Protein AF-A0A955PXL0-F1 (afdb_monomer_lite)

Foldseek 3Di:
DDPPPPDPPDPLVVVLVVLLCCLCPVVNQAEDPPPNVDLLLLDLVSCSVVSYHFQLSLLVVSCVVSVVVVFQWFWFQAVPHIWIWGPPDPFIWIFRSNHSRDIDGPVVSCCVQVVVVHHDDVNSGDGDDPVVSVVVSVD

Structure (mmCIF, N/CA/C/O backbone):
data_AF-A0A955PXL0-F1
#
_entry.id   AF-A0A955PXL0-F1
#
loop_
_atom_site.group_PDB
_atom_site.id
_atom_site.type_symbol
_atom_site.label_atom_id
_atom_site.label_alt_id
_atom_site.label_comp_id
_atom_site.label_asym_id
_atom_site.label_entity_id
_atom_site.label_seq_id
_atom_site.pdbx_PDB_ins_code
_atom_site.Cartn_x
_atom_site.Cartn_y
_atom_site.Cartn_z
_atom_site.occupancy
_atom_site.B_iso_or_equiv
_atom_site.auth_seq_id
_atom_site.auth_comp_id
_atom_site.auth_asym_id
_atom_site.auth_atom_id
_atom_site.pdbx_PDB_model_num
ATOM 1 N N . PHE A 1 1 ? -37.039 -7.383 -4.851 1.00 43.78 1 PHE A N 1
ATOM 2 C CA . PHE A 1 1 ? -35.879 -8.284 -4.663 1.00 43.78 1 PHE A CA 1
ATOM 3 C C . PHE A 1 1 ? -34.601 -7.520 -4.299 1.00 43.78 1 PHE A C 1
ATOM 5 O O . PHE A 1 1 ? -33.637 -7.523 -5.049 1.00 43.78 1 PHE A O 1
ATOM 12 N N . ARG A 1 2 ? -34.546 -6.871 -3.130 1.00 43.91 2 ARG A N 1
ATOM 13 C CA . ARG A 1 2 ? -33.290 -6.326 -2.591 1.00 43.91 2 ARG A CA 1
ATOM 14 C C . ARG A 1 2 ? -33.223 -6.753 -1.131 1.00 43.91 2 ARG A C 1
ATOM 16 O O . ARG A 1 2 ? -33.698 -6.047 -0.250 1.00 43.91 2 ARG A O 1
ATOM 23 N N . LYS A 1 3 ? -32.763 -7.988 -0.899 1.00 47.78 3 LYS A N 1
ATOM 24 C CA . LYS A 1 3 ? -32.501 -8.497 0.453 1.00 47.78 3 LYS A CA 1
ATOM 25 C C . LYS A 1 3 ? -31.448 -7.565 1.058 1.00 47.78 3 LYS A C 1
ATOM 27 O O . LYS A 1 3 ? -30.315 -7.541 0.583 1.00 47.78 3 LYS A O 1
ATOM 32 N N . LYS A 1 4 ? -31.844 -6.742 2.033 1.00 41.62 4 LYS A N 1
ATOM 33 C CA . LYS A 1 4 ? -30.904 -5.999 2.873 1.00 41.62 4 LYS A CA 1
ATOM 34 C C . LYS A 1 4 ? -30.086 -7.045 3.621 1.00 41.62 4 LYS A C 1
ATOM 36 O O . LYS A 1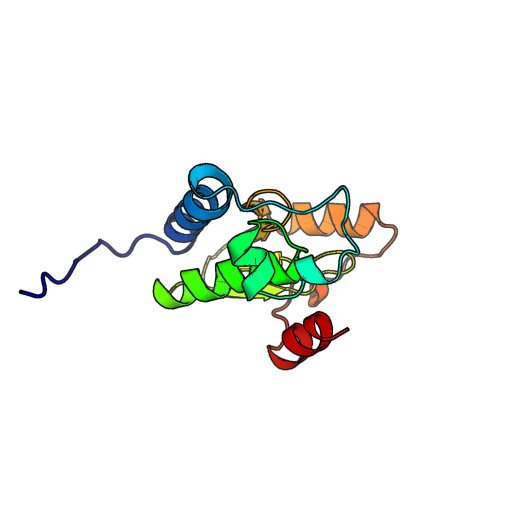 4 ? -30.621 -7.767 4.457 1.00 41.62 4 LYS A O 1
ATOM 41 N N . TRP A 1 5 ? -28.818 -7.169 3.254 1.00 46.47 5 TRP A N 1
ATOM 42 C CA . TRP A 1 5 ? -27.847 -7.909 4.041 1.00 46.47 5 TRP A CA 1
ATOM 43 C C . TRP A 1 5 ? -27.661 -7.140 5.346 1.00 46.47 5 TRP A C 1
ATOM 45 O O . TRP A 1 5 ? -26.945 -6.145 5.388 1.00 46.47 5 TRP A O 1
ATOM 55 N N . HIS A 1 6 ? -28.351 -7.567 6.398 1.00 39.28 6 HIS A N 1
ATOM 56 C CA . HIS A 1 6 ? -27.963 -7.228 7.759 1.00 39.28 6 HIS A CA 1
ATOM 57 C C . HIS A 1 6 ? -26.803 -8.153 8.121 1.00 39.28 6 HIS A C 1
ATOM 59 O O . HIS A 1 6 ? -26.984 -9.164 8.788 1.00 39.28 6 HIS A O 1
ATOM 65 N N . ALA A 1 7 ? -25.616 -7.851 7.594 1.00 48.47 7 ALA A N 1
ATOM 66 C CA . ALA A 1 7 ? -24.413 -8.323 8.251 1.00 48.47 7 ALA A CA 1
ATOM 67 C C . ALA A 1 7 ? -24.369 -7.592 9.597 1.00 48.47 7 ALA A C 1
ATOM 69 O O . ALA A 1 7 ? -24.448 -6.361 9.622 1.00 48.47 7 ALA A O 1
ATOM 70 N N . GLU A 1 8 ? -24.287 -8.327 10.706 1.00 52.94 8 GLU A N 1
ATOM 71 C CA . GLU A 1 8 ? -23.756 -7.762 11.948 1.00 52.94 8 GLU A CA 1
ATOM 72 C C . GLU A 1 8 ? -22.522 -6.935 11.583 1.00 52.94 8 GLU A C 1
ATOM 74 O O . GLU A 1 8 ? -21.691 -7.411 10.799 1.00 52.94 8 GLU A O 1
ATOM 79 N N . SER A 1 9 ? -22.452 -5.690 12.069 1.00 57.38 9 SER A N 1
ATOM 80 C CA . SER A 1 9 ? -21.382 -4.750 11.727 1.00 57.38 9 SER A CA 1
ATOM 81 C C . SER A 1 9 ? -20.037 -5.388 12.074 1.00 57.38 9 SER A C 1
ATOM 83 O O . SER A 1 9 ? -19.601 -5.390 13.222 1.00 57.38 9 SER A O 1
ATOM 85 N N . SER A 1 10 ? -19.419 -6.040 11.091 1.00 68.00 10 SER A N 1
ATOM 86 C CA . SER A 1 10 ? -18.147 -6.719 11.271 1.00 68.00 10 SER A CA 1
ATOM 87 C C . SER A 1 10 ? -17.086 -5.640 11.398 1.00 68.00 10 SER A C 1
ATOM 89 O O . SER A 1 10 ? -17.060 -4.725 10.576 1.00 68.00 10 SER A O 1
ATOM 91 N N . ALA A 1 11 ? -16.223 -5.744 12.414 1.00 84.38 11 ALA A N 1
ATOM 92 C CA . ALA A 1 11 ? -15.165 -4.765 12.646 1.00 84.38 11 ALA A CA 1
ATOM 93 C C . ALA A 1 11 ? -14.390 -4.482 11.339 1.00 84.38 11 ALA A C 1
ATOM 95 O O . ALA A 1 11 ? -14.053 -5.449 10.635 1.00 84.38 11 ALA A O 1
ATOM 96 N N . PRO A 1 12 ? -14.105 -3.210 10.999 1.00 89.00 12 PRO A N 1
ATOM 97 C CA . PRO A 1 12 ? -13.423 -2.832 9.760 1.00 89.00 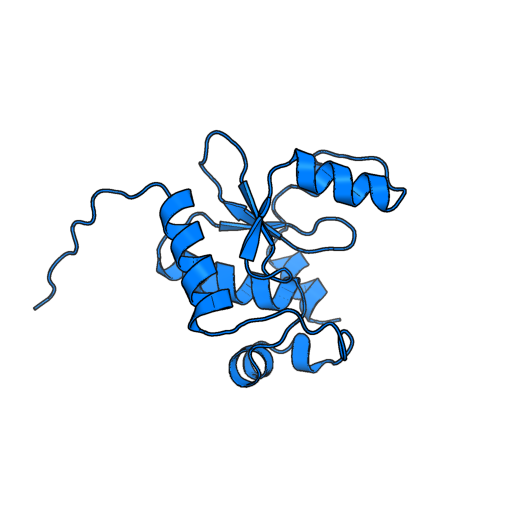12 PRO A CA 1
ATOM 98 C C . PRO A 1 12 ? -12.173 -3.668 9.476 1.00 89.00 12 PRO A C 1
ATOM 100 O O . PRO A 1 12 ? -12.005 -4.164 8.360 1.00 89.00 12 PRO A O 1
ATOM 103 N N . GLY A 1 13 ? -11.357 -3.943 10.500 1.00 91.19 13 GLY A N 1
ATOM 104 C CA . GLY A 1 13 ? -10.171 -4.789 10.383 1.00 91.19 13 GLY A CA 1
ATOM 105 C C . GLY A 1 13 ? -10.452 -6.229 9.929 1.00 91.19 13 GLY A C 1
ATOM 106 O O . GLY A 1 13 ? -9.650 -6.814 9.199 1.00 91.19 13 GLY A O 1
ATOM 107 N N . LYS A 1 14 ? -11.597 -6.822 10.297 1.00 91.81 14 LYS A N 1
ATOM 108 C CA . LYS A 1 14 ? -11.987 -8.171 9.839 1.00 91.81 14 LYS A CA 1
ATOM 109 C C . LYS A 1 14 ? -12.319 -8.171 8.348 1.00 91.81 14 LYS A C 1
ATOM 111 O O . LYS A 1 14 ? -11.853 -9.049 7.625 1.00 91.81 14 LYS A O 1
ATOM 116 N N . ILE A 1 15 ? -13.097 -7.194 7.885 1.00 94.62 15 ILE A N 1
ATOM 117 C CA . ILE A 1 15 ? -13.465 -7.079 6.467 1.00 94.62 15 ILE A CA 1
ATOM 118 C C . ILE A 1 15 ? -12.226 -6.735 5.628 1.00 94.62 15 ILE A C 1
ATOM 120 O O . ILE A 1 15 ? -12.032 -7.321 4.567 1.00 94.62 15 ILE A O 1
ATOM 124 N N . ALA A 1 16 ? -11.341 -5.869 6.130 1.00 96.19 16 ALA A N 1
ATOM 125 C CA . ALA A 1 16 ? -10.063 -5.564 5.495 1.00 96.19 16 ALA A CA 1
ATOM 126 C C . ALA A 1 16 ? -9.190 -6.824 5.322 1.00 96.19 16 ALA A C 1
ATOM 128 O O . ALA A 1 16 ? -8.641 -7.058 4.246 1.00 96.19 16 ALA A O 1
ATOM 129 N N . ARG A 1 17 ? -9.115 -7.702 6.335 1.00 96.06 17 ARG A N 1
ATOM 130 C CA . ARG A 1 17 ? -8.396 -8.988 6.222 1.00 96.06 17 ARG A CA 1
ATOM 131 C C . ARG A 1 17 ? -8.986 -9.898 5.145 1.00 96.06 17 ARG A C 1
ATOM 133 O O . ARG A 1 17 ? -8.235 -10.489 4.372 1.00 96.06 17 ARG A O 1
ATOM 140 N N . LEU A 1 18 ? -10.314 -9.980 5.065 1.00 97.56 18 LEU A N 1
ATOM 141 C CA . LEU A 1 18 ? -10.993 -10.734 4.006 1.00 97.56 18 LEU A CA 1
ATOM 142 C C . LEU A 1 18 ? -10.721 -10.136 2.622 1.00 97.56 18 LEU A C 1
ATOM 144 O O . LEU A 1 18 ? -10.469 -10.882 1.680 1.00 97.56 18 LEU A O 1
ATOM 148 N N . LEU A 1 19 ? -10.715 -8.806 2.505 1.00 98.12 19 LEU A N 1
ATOM 149 C CA . LEU A 1 19 ? -10.372 -8.116 1.265 1.00 98.12 19 LEU A CA 1
ATOM 150 C C . LEU A 1 19 ? -8.922 -8.397 0.842 1.00 98.12 19 LEU A C 1
ATOM 152 O O . LEU A 1 19 ? -8.682 -8.661 -0.335 1.00 98.12 19 LEU A O 1
ATOM 156 N N . SER A 1 20 ? -7.972 -8.392 1.783 1.00 98.19 20 SER A N 1
ATOM 157 C CA . SER A 1 20 ? -6.572 -8.737 1.503 1.00 98.19 20 SER A CA 1
ATOM 158 C C . SER A 1 20 ? -6.442 -10.172 1.004 1.00 98.19 20 SER A C 1
ATOM 160 O O . SER A 1 20 ? -5.827 -10.403 -0.035 1.00 98.19 20 SER A O 1
ATOM 162 N N . ALA A 1 21 ? -7.070 -11.135 1.685 1.00 98.19 21 ALA A N 1
ATOM 163 C CA . ALA A 1 21 ? -7.078 -12.523 1.229 1.00 98.19 21 ALA A CA 1
ATOM 164 C C . ALA A 1 21 ? -7.683 -12.639 -0.180 1.00 98.19 21 ALA A C 1
ATOM 166 O O . ALA A 1 21 ? -7.070 -13.213 -1.076 1.00 98.19 21 ALA A O 1
ATOM 167 N N . PHE A 1 22 ? -8.832 -12.012 -0.418 1.00 98.50 22 PHE A N 1
ATOM 168 C CA . PHE A 1 22 ? -9.483 -12.054 -1.721 1.00 98.50 22 PHE A CA 1
ATOM 169 C C . PHE A 1 22 ? -8.609 -11.470 -2.841 1.00 98.50 22 PHE A C 1
ATOM 171 O O . PHE A 1 22 ? -8.447 -12.097 -3.885 1.00 98.50 22 PHE A O 1
ATOM 178 N N . LEU A 1 23 ? -8.028 -10.282 -2.655 1.00 98.50 23 LEU A N 1
ATOM 179 C CA . LEU A 1 23 ? -7.241 -9.636 -3.708 1.00 98.50 23 LEU A CA 1
ATOM 180 C C . LEU A 1 23 ? -5.894 -10.333 -3.937 1.00 98.50 23 LEU A C 1
ATOM 182 O O . LEU A 1 23 ? -5.556 -10.660 -5.074 1.00 98.50 23 LEU A O 1
ATOM 186 N N . PHE A 1 24 ? -5.128 -10.590 -2.881 1.00 98.44 24 PHE A N 1
ATOM 187 C CA . PHE A 1 24 ? -3.735 -11.017 -3.029 1.00 98.44 24 PHE A CA 1
ATOM 188 C C . PHE A 1 24 ? -3.563 -12.539 -3.047 1.00 98.44 24 PHE A C 1
ATOM 190 O O . PHE A 1 24 ? -2.621 -13.031 -3.661 1.00 98.44 24 PHE A O 1
ATOM 197 N N . LYS A 1 25 ? -4.488 -13.300 -2.444 1.00 96.88 25 LYS A N 1
ATOM 198 C CA . LYS A 1 25 ? -4.471 -14.771 -2.487 1.00 96.88 25 LYS A CA 1
ATOM 199 C C . LYS A 1 25 ? -5.392 -15.319 -3.574 1.00 96.88 25 LYS A C 1
ATOM 201 O O . LYS A 1 25 ? -4.929 -16.060 -4.433 1.00 96.88 25 LYS A O 1
ATOM 206 N N . ASP A 1 26 ? -6.669 -14.937 -3.576 1.00 98.06 26 ASP A N 1
ATOM 207 C CA . ASP A 1 26 ? -7.650 -15.565 -4.478 1.00 98.06 26 ASP A CA 1
ATOM 208 C C . ASP A 1 26 ? -7.605 -14.979 -5.896 1.00 98.06 26 ASP A C 1
ATOM 210 O O . ASP A 1 26 ? -7.764 -15.696 -6.886 1.00 98.06 26 ASP A O 1
ATOM 214 N N . LYS A 1 27 ? -7.407 -13.660 -6.019 1.00 98.19 27 LYS A N 1
ATOM 215 C CA . LYS A 1 27 ? -7.257 -12.984 -7.316 1.00 98.19 27 LYS A CA 1
ATOM 216 C C . LYS A 1 27 ? -5.814 -12.914 -7.793 1.00 98.19 27 LYS A C 1
ATOM 218 O O . LYS A 1 27 ? -5.619 -12.748 -8.993 1.00 98.19 27 LYS A O 1
ATOM 223 N N . GLY A 1 28 ? -4.837 -13.127 -6.915 1.00 97.81 28 GLY A N 1
ATOM 224 C CA . GLY A 1 28 ? -3.423 -13.216 -7.281 1.00 97.81 28 GLY A CA 1
ATOM 225 C C . GLY A 1 28 ? -2.790 -11.875 -7.648 1.00 97.81 28 GLY A C 1
ATOM 226 O O . GLY A 1 28 ? -1.859 -11.849 -8.447 1.00 97.81 28 GLY A O 1
ATOM 227 N N . PHE A 1 29 ? -3.296 -10.764 -7.100 1.00 98.56 29 PHE A N 1
ATOM 228 C CA . PHE A 1 29 ? -2.575 -9.495 -7.181 1.00 98.56 29 PHE A CA 1
ATOM 229 C C . PHE A 1 29 ? -1.238 -9.605 -6.446 1.00 98.56 29 PHE A C 1
ATOM 231 O O . PHE A 1 29 ? -1.168 -10.184 -5.362 1.00 98.56 29 PHE A O 1
ATOM 238 N N . SER A 1 30 ? -0.172 -9.053 -7.021 1.00 98.31 30 SER A N 1
ATOM 239 C CA . SER A 1 30 ? 1.170 -9.153 -6.443 1.00 98.31 30 SER A CA 1
ATOM 240 C C . SER A 1 30 ? 2.070 -7.982 -6.831 1.00 98.31 30 SER A C 1
ATOM 242 O O . SER A 1 30 ? 1.884 -7.344 -7.867 1.00 98.31 30 SER A O 1
ATOM 244 N N . GLY A 1 31 ? 3.059 -7.691 -5.986 1.00 97.62 31 GLY A N 1
ATOM 245 C CA . GLY A 1 31 ? 4.109 -6.732 -6.306 1.00 97.62 31 GLY A CA 1
ATOM 246 C C . GLY A 1 31 ? 5.039 -7.242 -7.407 1.00 97.62 31 GLY A C 1
ATOM 247 O O . GLY A 1 31 ? 5.584 -8.343 -7.295 1.00 97.62 31 GLY A O 1
ATOM 248 N N . ASN A 1 32 ? 5.275 -6.436 -8.445 1.00 96.75 32 ASN A N 1
ATOM 249 C CA . ASN A 1 32 ? 6.241 -6.783 -9.488 1.00 96.75 32 ASN A CA 1
ATOM 250 C C . ASN A 1 32 ? 7.670 -6.481 -9.017 1.00 96.75 32 ASN A C 1
ATOM 252 O O . ASN A 1 32 ? 8.122 -5.341 -9.062 1.00 96.75 32 ASN A O 1
ATOM 256 N N . ARG A 1 33 ? 8.388 -7.497 -8.531 1.00 95.12 33 ARG A N 1
ATOM 257 C CA . ARG A 1 33 ? 9.779 -7.335 -8.064 1.00 95.12 33 ARG A CA 1
ATOM 258 C C . ARG A 1 33 ? 10.812 -7.457 -9.179 1.00 95.12 33 ARG A C 1
ATOM 260 O O . ARG A 1 33 ? 11.910 -6.938 -9.033 1.00 95.12 33 ARG A O 1
ATOM 267 N N . ILE A 1 34 ? 10.472 -8.165 -10.255 1.00 95.19 34 ILE A N 1
ATOM 268 C CA . ILE A 1 34 ? 11.397 -8.463 -11.356 1.00 95.19 34 ILE A CA 1
ATOM 269 C C . ILE A 1 34 ? 11.491 -7.253 -12.284 1.00 95.19 34 ILE A C 1
ATOM 271 O O . ILE A 1 34 ? 12.582 -6.783 -12.589 1.00 95.19 34 ILE A O 1
ATOM 275 N N . HIS A 1 35 ? 10.342 -6.707 -12.677 1.00 93.38 35 HIS A N 1
ATOM 276 C CA . HIS A 1 35 ? 10.244 -5.561 -13.575 1.00 93.38 35 HIS A CA 1
ATOM 277 C C . HIS A 1 35 ? 9.643 -4.361 -12.848 1.00 93.38 35 HIS A C 1
ATOM 279 O O . HIS A 1 35 ? 8.709 -3.745 -13.338 1.00 93.38 35 HIS A O 1
ATOM 285 N N . TYR A 1 36 ? 10.158 -4.034 -11.658 1.00 91.94 36 TYR A N 1
ATOM 286 C CA . TYR A 1 36 ? 9.574 -3.020 -10.768 1.00 91.94 36 TYR A CA 1
ATOM 287 C C . TYR A 1 36 ? 9.357 -1.656 -11.441 1.00 91.94 36 TYR A C 1
ATOM 289 O O . TYR A 1 36 ? 8.321 -1.023 -11.245 1.00 91.94 36 TYR A O 1
ATOM 297 N N . HIS A 1 37 ? 10.312 -1.228 -12.267 1.00 92.38 37 HIS A N 1
ATOM 298 C CA . HIS A 1 37 ? 10.285 0.063 -12.959 1.00 92.38 37 HIS A CA 1
ATOM 299 C C . HIS A 1 37 ? 9.529 0.049 -14.296 1.00 92.38 37 HIS A C 1
ATOM 301 O O . HIS A 1 37 ? 9.566 1.048 -15.010 1.00 92.38 37 HIS A O 1
ATOM 307 N N . ASP A 1 38 ? 8.859 -1.051 -14.650 1.00 94.50 38 ASP A N 1
ATOM 308 C CA . ASP A 1 38 ? 7.996 -1.082 -15.829 1.00 94.50 38 ASP A CA 1
ATOM 309 C C . ASP A 1 38 ? 6.820 -0.099 -15.643 1.00 94.50 38 ASP A C 1
ATOM 311 O O . ASP A 1 38 ? 6.098 -0.210 -14.641 1.00 94.50 38 ASP A O 1
ATOM 315 N N . PRO A 1 39 ? 6.614 0.869 -16.558 1.00 92.94 39 PRO A N 1
ATOM 316 C CA . PRO A 1 39 ? 5.529 1.844 -16.454 1.00 92.94 39 PRO A CA 1
ATOM 317 C C . PRO A 1 39 ? 4.136 1.203 -16.395 1.00 92.94 39 PRO A C 1
ATOM 319 O O . PRO A 1 39 ? 3.234 1.766 -15.765 1.00 92.94 39 PRO A O 1
ATOM 322 N N . ASP A 1 40 ? 3.952 0.007 -16.964 1.00 95.06 40 ASP A N 1
ATOM 323 C CA . ASP A 1 40 ? 2.673 -0.703 -16.912 1.00 95.06 40 ASP A CA 1
ATOM 324 C C . ASP A 1 40 ? 2.267 -1.064 -15.474 1.00 95.06 40 ASP A C 1
ATOM 326 O O . ASP A 1 40 ? 1.075 -1.160 -15.172 1.00 95.06 40 ASP A O 1
ATOM 330 N N . ASN A 1 41 ? 3.220 -1.150 -14.539 1.00 95.00 41 ASN A N 1
ATOM 331 C CA . ASN A 1 41 ? 2.924 -1.361 -13.122 1.00 95.00 41 ASN A CA 1
ATOM 332 C C . ASN A 1 41 ? 2.247 -0.152 -12.445 1.00 95.00 41 ASN A C 1
ATOM 334 O O . ASN A 1 41 ? 1.776 -0.286 -11.314 1.00 95.00 41 ASN A O 1
ATOM 338 N N . SER A 1 42 ? 2.214 1.020 -13.088 1.00 94.25 42 SER A N 1
ATOM 339 C CA . SER A 1 42 ? 1.563 2.239 -12.579 1.00 94.25 42 SER A CA 1
ATOM 340 C C . SER A 1 42 ? 0.179 2.469 -13.190 1.00 94.25 42 SER A C 1
ATOM 342 O O . SER A 1 42 ? -0.693 3.075 -12.557 1.00 94.25 42 SER A O 1
ATOM 344 N N . TYR A 1 43 ? -0.060 1.976 -14.407 1.00 94.06 43 TYR A N 1
ATOM 345 C CA . TYR A 1 43 ? -1.328 2.159 -15.103 1.00 94.06 43 TYR A CA 1
ATOM 346 C C . TYR A 1 43 ? -2.384 1.176 -14.595 1.00 94.06 43 TYR A C 1
ATOM 348 O O . TYR A 1 43 ? -2.341 -0.011 -14.891 1.00 94.06 43 TYR A O 1
ATOM 356 N N . LEU A 1 44 ? -3.401 1.669 -13.878 1.00 94.62 44 LEU A N 1
ATOM 357 C CA . LEU A 1 44 ? -4.397 0.803 -13.226 1.00 94.62 44 LEU A CA 1
ATOM 358 C C . LEU A 1 44 ? -5.091 -0.193 -14.167 1.00 94.62 44 LEU A C 1
ATOM 360 O O . LEU A 1 44 ? -5.393 -1.302 -13.740 1.00 94.62 44 LEU A O 1
ATOM 364 N N . HIS A 1 45 ? -5.331 0.171 -15.429 1.00 95.62 45 HIS A N 1
ATOM 365 C CA . HIS A 1 45 ? -5.906 -0.760 -16.404 1.00 95.62 45 HIS A CA 1
ATOM 366 C C . HIS A 1 45 ? -4.969 -1.950 -16.673 1.00 95.62 45 HIS A C 1
ATOM 368 O O . HIS A 1 45 ? -5.420 -3.091 -16.627 1.00 95.62 45 HIS A O 1
ATOM 374 N N . ARG A 1 46 ? -3.663 -1.700 -16.829 1.00 97.44 46 ARG A N 1
ATOM 375 C CA . ARG A 1 46 ? -2.634 -2.738 -16.966 1.00 97.44 46 ARG A CA 1
ATOM 376 C C . ARG A 1 46 ? -2.471 -3.555 -15.699 1.00 97.44 46 ARG A C 1
ATOM 378 O O . ARG A 1 46 ? -2.457 -4.774 -15.781 1.00 97.44 46 ARG A O 1
ATOM 385 N N . VAL A 1 47 ? -2.436 -2.915 -14.530 1.00 97.75 47 VAL A N 1
ATOM 386 C CA . VAL A 1 47 ? -2.330 -3.613 -13.237 1.00 97.75 47 VAL A CA 1
ATOM 387 C C . VAL A 1 47 ? -3.519 -4.549 -13.007 1.00 97.75 47 VAL A C 1
ATOM 389 O O . VAL A 1 47 ? -3.355 -5.624 -12.441 1.00 97.75 47 VAL A O 1
ATOM 392 N N . ILE A 1 48 ? -4.726 -4.184 -13.446 1.00 97.88 48 ILE A N 1
ATOM 393 C CA . ILE A 1 48 ? -5.903 -5.064 -13.361 1.00 97.88 48 ILE A CA 1
ATOM 394 C C . ILE A 1 48 ? -5.777 -6.261 -14.318 1.00 97.88 48 ILE A C 1
ATOM 396 O O . ILE A 1 48 ? -6.143 -7.375 -13.937 1.00 97.88 48 ILE A O 1
ATOM 400 N N . GLU A 1 49 ? -5.261 -6.046 -15.531 1.00 97.94 49 GLU A N 1
ATOM 401 C CA . GLU A 1 49 ? -5.029 -7.098 -16.532 1.00 97.94 49 GLU A CA 1
ATOM 402 C C . GLU A 1 49 ? -3.926 -8.075 -16.094 1.00 97.94 49 GLU A C 1
ATOM 404 O O . GLU A 1 49 ? -4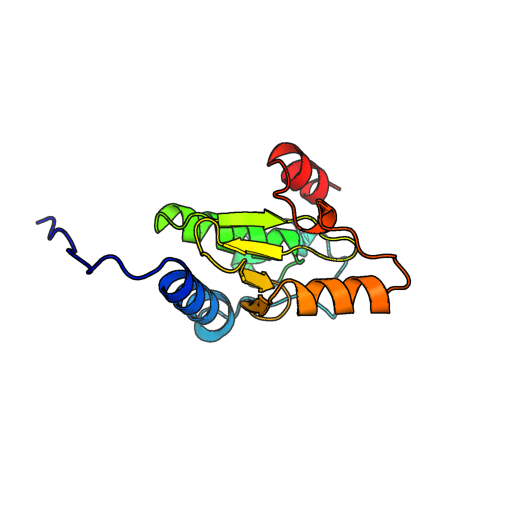.147 -9.287 -16.061 1.00 97.94 49 GLU A O 1
ATOM 409 N N . SER A 1 50 ? -2.756 -7.551 -15.724 1.00 97.44 50 SER A N 1
ATOM 410 C CA . SER A 1 50 ? -1.563 -8.322 -15.355 1.00 97.44 50 SER A CA 1
ATOM 411 C C . SER A 1 50 ? -1.613 -8.862 -13.928 1.00 97.44 50 SER A C 1
ATOM 413 O O . SER A 1 50 ? -0.937 -9.841 -13.614 1.00 97.44 50 SER A O 1
ATOM 415 N N . ARG A 1 51 ? -2.400 -8.217 -13.054 1.00 98.12 51 ARG A N 1
ATOM 416 C CA . ARG A 1 51 ? -2.427 -8.430 -11.594 1.00 98.12 51 ARG A CA 1
ATOM 417 C C . ARG A 1 51 ? -1.076 -8.156 -10.928 1.00 98.12 51 ARG A C 1
ATOM 419 O O . ARG A 1 51 ? -0.829 -8.597 -9.806 1.00 98.12 51 ARG A O 1
ATOM 426 N N . GLN A 1 52 ? -0.209 -7.405 -11.597 1.00 98.12 52 GLN A N 1
ATOM 427 C CA . GLN A 1 52 ? 1.099 -7.003 -11.105 1.00 98.12 52 GLN A CA 1
ATOM 428 C C . GLN A 1 52 ? 1.210 -5.483 -11.085 1.00 98.12 52 GLN A C 1
ATOM 430 O O . GLN A 1 52 ? 0.772 -4.815 -12.018 1.00 98.12 52 GLN A O 1
ATOM 435 N N . GLY A 1 53 ? 1.775 -4.931 -10.012 1.00 97.19 53 GLY A N 1
ATOM 436 C CA . GLY A 1 53 ? 1.907 -3.483 -9.867 1.00 97.19 53 GLY A CA 1
ATOM 437 C C . GLY A 1 53 ? 2.955 -3.051 -8.846 1.00 97.19 53 GLY A C 1
ATOM 438 O O . GLY A 1 53 ? 3.568 -3.874 -8.162 1.00 97.19 53 GLY A O 1
ATOM 439 N N . ILE A 1 54 ? 3.142 -1.736 -8.734 1.00 96.88 54 ILE A N 1
ATOM 440 C CA . ILE A 1 54 ? 3.951 -1.090 -7.685 1.00 96.88 54 ILE A CA 1
ATOM 441 C C . ILE A 1 54 ? 3.117 -0.815 -6.415 1.00 96.88 54 ILE A C 1
ATOM 443 O O . ILE A 1 54 ? 1.882 -0.820 -6.494 1.00 96.88 54 ILE A O 1
ATOM 447 N N . PRO A 1 55 ? 3.735 -0.504 -5.254 1.00 97.50 55 PRO A N 1
ATOM 448 C CA . PRO A 1 55 ? 3.020 -0.364 -3.981 1.00 97.50 55 PRO A CA 1
ATOM 449 C C . PRO A 1 55 ? 1.808 0.574 -4.019 1.00 97.50 55 PRO A C 1
ATOM 451 O O . PRO A 1 55 ? 0.728 0.218 -3.544 1.00 97.50 55 PRO A O 1
ATOM 454 N N . ILE A 1 56 ? 1.951 1.750 -4.637 1.00 96.88 56 ILE A N 1
ATOM 455 C CA . ILE A 1 56 ? 0.873 2.746 -4.718 1.00 96.88 56 ILE A CA 1
ATOM 456 C C . ILE A 1 56 ? -0.292 2.287 -5.607 1.00 96.88 56 ILE A C 1
ATOM 458 O O . ILE A 1 56 ? -1.448 2.527 -5.270 1.00 96.88 56 ILE A O 1
ATOM 462 N N . SER A 1 57 ? -0.011 1.574 -6.702 1.00 97.12 57 SER A N 1
ATOM 463 C CA . SER A 1 5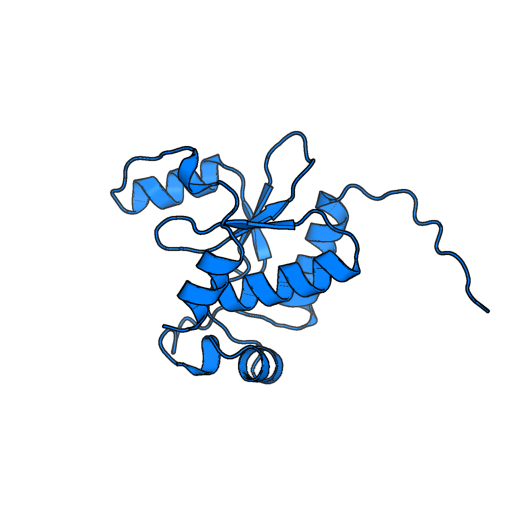7 ? -1.037 1.092 -7.637 1.00 97.12 57 SER A CA 1
ATOM 464 C C . SER A 1 57 ? -1.907 -0.008 -7.015 1.00 97.12 57 SER A C 1
ATOM 466 O O . SER A 1 57 ? -3.136 0.064 -7.061 1.00 97.12 57 SER A O 1
ATOM 468 N N . LEU A 1 58 ? -1.279 -0.978 -6.340 1.00 98.31 58 LEU A N 1
ATOM 469 C CA . LEU A 1 58 ? -1.964 -2.064 -5.639 1.00 98.31 58 LEU A CA 1
ATOM 470 C C . LEU A 1 58 ? -2.767 -1.524 -4.451 1.00 98.31 58 LEU A C 1
ATOM 472 O O . LEU A 1 58 ? -3.911 -1.927 -4.235 1.00 98.31 58 LEU A O 1
ATOM 476 N N . SER A 1 59 ? -2.206 -0.549 -3.733 1.00 98.19 59 SER A N 1
ATOM 477 C CA . SER A 1 59 ? -2.905 0.151 -2.652 1.00 98.19 59 SER A CA 1
ATOM 478 C C . SER A 1 59 ? -4.113 0.938 -3.159 1.00 98.19 59 SER A C 1
ATOM 480 O O . SER A 1 59 ? -5.160 0.931 -2.515 1.00 98.19 59 SER A O 1
ATOM 482 N N . ALA A 1 60 ? -4.021 1.566 -4.335 1.00 97.19 60 ALA A N 1
ATOM 483 C CA . ALA A 1 60 ? -5.157 2.249 -4.946 1.00 97.19 60 ALA A CA 1
ATOM 484 C C . ALA A 1 60 ? -6.297 1.270 -5.269 1.00 97.19 60 ALA A C 1
ATOM 486 O O . ALA A 1 60 ? -7.446 1.551 -4.932 1.00 97.19 60 ALA A O 1
ATOM 487 N N . ILE A 1 61 ? -5.997 0.096 -5.839 1.00 97.94 61 ILE A N 1
ATOM 488 C CA . ILE A 1 61 ? -6.999 -0.961 -6.073 1.00 97.94 61 ILE A CA 1
ATOM 489 C C . ILE A 1 61 ? -7.657 -1.380 -4.755 1.00 97.94 61 ILE A C 1
ATOM 491 O O . ILE A 1 61 ? -8.886 -1.419 -4.667 1.00 97.94 61 ILE A O 1
ATOM 495 N N . TYR A 1 62 ? -6.855 -1.634 -3.719 1.00 98.44 62 TYR A N 1
ATOM 496 C CA . TYR A 1 62 ? -7.351 -2.012 -2.399 1.00 98.44 62 TYR A CA 1
ATOM 497 C C . TYR A 1 62 ? -8.303 -0.956 -1.816 1.00 98.44 62 TYR A C 1
ATOM 499 O O . TYR A 1 62 ? -9.420 -1.283 -1.414 1.00 98.44 62 TYR A O 1
ATOM 507 N N . VAL A 1 63 ? -7.915 0.324 -1.853 1.00 97.50 63 VAL A N 1
ATOM 508 C CA . VAL A 1 63 ? -8.749 1.452 -1.404 1.00 97.50 63 VAL A CA 1
ATOM 509 C C . VAL A 1 63 ? -10.024 1.573 -2.247 1.00 97.50 63 VAL A C 1
ATOM 511 O O . VAL A 1 63 ? -11.106 1.749 -1.694 1.00 97.50 63 VAL A O 1
ATOM 514 N N . PHE A 1 64 ? -9.959 1.427 -3.574 1.00 96.81 64 PHE A N 1
ATOM 515 C CA . PHE A 1 64 ? -11.143 1.528 -4.437 1.00 96.81 64 PHE A CA 1
ATOM 516 C C . PHE A 1 64 ? -12.166 0.416 -4.209 1.00 96.81 64 PHE A C 1
ATOM 518 O O . PHE A 1 64 ? -13.373 0.664 -4.323 1.00 96.81 64 PHE A O 1
ATOM 525 N N . VAL A 1 65 ? -11.711 -0.803 -3.921 1.00 97.88 65 VAL A N 1
ATOM 526 C CA . VAL A 1 65 ? -12.602 -1.916 -3.581 1.00 97.88 65 VAL A CA 1
ATOM 527 C C . VAL A 1 65 ? -13.123 -1.750 -2.155 1.00 97.88 65 VAL A C 1
ATOM 529 O O . VAL A 1 65 ? -14.329 -1.842 -1.939 1.00 97.88 65 VAL A O 1
ATOM 532 N N . GLY A 1 66 ? -12.256 -1.419 -1.197 1.00 97.12 66 GLY A N 1
ATOM 533 C CA . GLY A 1 66 ? -12.646 -1.207 0.195 1.00 97.12 66 GLY A CA 1
ATOM 534 C C . GLY A 1 66 ? -13.640 -0.060 0.381 1.00 97.12 66 GLY A C 1
ATOM 535 O O . GLY A 1 66 ? -14.618 -0.222 1.105 1.00 97.12 66 GLY A O 1
ATOM 536 N N . ASN A 1 67 ? -13.500 1.040 -0.363 1.00 95.25 67 ASN A N 1
ATOM 537 C CA . ASN A 1 67 ? -14.474 2.136 -0.356 1.00 95.25 67 ASN A CA 1
ATOM 538 C C . ASN A 1 67 ? -15.867 1.679 -0.818 1.00 95.25 67 ASN A C 1
ATOM 540 O O . ASN A 1 67 ? -16.871 2.112 -0.260 1.00 95.25 67 ASN A O 1
ATOM 544 N N . ARG A 1 68 ? -15.962 0.757 -1.790 1.00 96.62 68 ARG A N 1
ATOM 545 C CA . ARG A 1 68 ? -17.251 0.162 -2.208 1.00 96.62 68 ARG A CA 1
ATOM 546 C C . ARG A 1 68 ? -17.854 -0.760 -1.145 1.00 96.62 68 ARG A C 1
ATOM 548 O O . ARG A 1 68 ? -19.058 -0.997 -1.166 1.00 96.62 68 ARG A O 1
ATOM 555 N N . LEU A 1 69 ? -17.031 -1.256 -0.223 1.00 94.88 69 LEU A N 1
ATOM 556 C CA . LEU A 1 69 ? -17.440 -2.012 0.962 1.00 94.88 69 LEU A CA 1
ATOM 557 C C . LEU A 1 69 ? -17.694 -1.109 2.183 1.00 94.88 69 LEU A C 1
ATOM 559 O O . LEU A 1 69 ? -17.979 -1.624 3.259 1.00 94.88 69 LEU A O 1
ATOM 563 N N . ASN A 1 70 ? -17.621 0.219 2.024 1.00 94.25 70 ASN A N 1
ATOM 564 C CA . ASN A 1 70 ? -17.700 1.212 3.102 1.00 94.25 70 ASN A CA 1
ATOM 565 C C . ASN A 1 70 ? -16.608 1.049 4.175 1.00 94.25 70 ASN A C 1
ATOM 567 O O . ASN A 1 70 ? -16.841 1.345 5.346 1.00 94.25 70 ASN A O 1
ATOM 571 N N . LEU A 1 71 ? -15.418 0.574 3.791 1.00 95.06 71 LEU A N 1
ATOM 572 C CA . LEU A 1 71 ? -14.278 0.519 4.702 1.00 95.06 71 LEU A CA 1
ATOM 573 C C . LEU A 1 71 ? -13.627 1.898 4.850 1.00 95.06 71 LEU A C 1
ATOM 575 O O . LEU A 1 71 ? -13.390 2.567 3.843 1.00 95.06 71 LEU A O 1
ATOM 579 N N . PRO A 1 72 ? -13.286 2.309 6.080 1.00 94.81 72 PRO A N 1
ATOM 580 C CA . PRO A 1 72 ? -12.606 3.569 6.331 1.00 94.81 72 PRO A CA 1
ATOM 581 C C . PRO A 1 72 ? -11.101 3.409 6.045 1.00 94.81 72 PRO A C 1
ATOM 583 O O . PRO A 1 72 ? -10.310 3.143 6.944 1.00 94.81 72 PRO A O 1
ATOM 586 N N . LEU A 1 73 ? -10.706 3.506 4.773 1.00 96.31 73 LEU A N 1
ATOM 587 C CA . LEU A 1 73 ? -9.325 3.286 4.323 1.00 96.31 73 LEU A CA 1
ATOM 588 C C . LEU A 1 73 ? -8.666 4.581 3.845 1.00 96.31 73 LEU A C 1
ATOM 590 O O . LEU A 1 73 ? -9.282 5.373 3.127 1.00 96.31 73 LEU A O 1
ATOM 594 N N . SER A 1 74 ? -7.386 4.762 4.164 1.00 96.44 74 SER A N 1
ATOM 595 C CA . SER A 1 74 ? -6.574 5.873 3.661 1.00 96.44 74 SER A CA 1
ATOM 596 C C . SER A 1 74 ? -5.212 5.388 3.159 1.00 96.44 74 SER A C 1
ATOM 598 O O . SER A 1 74 ? -4.646 4.427 3.670 1.00 96.44 74 SER A O 1
ATOM 600 N N . GLY A 1 75 ? -4.687 6.015 2.104 1.00 97.19 75 GLY A N 1
ATOM 601 C CA . GLY A 1 75 ? -3.335 5.721 1.621 1.00 97.19 75 GLY A CA 1
ATOM 602 C C . GLY A 1 75 ? -2.284 6.424 2.476 1.00 97.19 75 GLY A C 1
ATOM 603 O O . GLY A 1 75 ? -2.497 7.565 2.879 1.00 97.19 75 GLY A O 1
ATOM 604 N N . VAL A 1 76 ? -1.147 5.775 2.710 1.00 97.44 76 VAL A N 1
ATOM 605 C CA . VAL A 1 76 ? -0.030 6.283 3.517 1.00 97.44 76 VAL A CA 1
ATOM 606 C C . VAL A 1 76 ? 1.260 6.183 2.709 1.00 97.44 76 VAL A C 1
ATOM 608 O O . VAL A 1 76 ? 1.709 5.099 2.335 1.00 97.44 76 VAL A O 1
ATOM 611 N N . GLY A 1 77 ? 1.858 7.335 2.427 1.00 95.69 77 GLY A N 1
ATOM 612 C CA . GLY A 1 77 ? 3.086 7.478 1.656 1.00 95.69 77 GLY A CA 1
ATOM 613 C C . GLY A 1 77 ? 4.341 7.394 2.514 1.00 95.69 77 GLY A C 1
ATOM 614 O O . GLY A 1 77 ? 5.127 8.339 2.493 1.00 95.69 77 GLY A O 1
ATOM 615 N N . MET A 1 78 ? 4.526 6.278 3.219 1.00 96.12 78 MET A N 1
ATOM 616 C CA . MET A 1 78 ? 5.711 6.009 4.040 1.00 96.12 78 MET A CA 1
ATOM 617 C C . MET A 1 78 ? 7.013 6.163 3.220 1.00 96.12 78 MET A C 1
ATOM 619 O O . MET A 1 78 ? 7.042 5.785 2.045 1.00 96.12 78 MET A O 1
ATOM 623 N N . PRO A 1 79 ? 8.110 6.702 3.780 1.00 94.25 79 PRO A N 1
ATOM 624 C CA . PRO A 1 79 ? 9.396 6.733 3.089 1.00 94.25 79 PRO A CA 1
ATOM 625 C C . PRO A 1 79 ? 9.795 5.350 2.556 1.00 94.25 79 PRO A C 1
ATOM 627 O O . PRO A 1 79 ? 9.702 4.348 3.257 1.00 94.25 79 PRO A O 1
ATOM 630 N N . GLY A 1 80 ? 10.188 5.291 1.282 1.00 92.19 80 GLY A N 1
ATOM 631 C CA . GLY A 1 80 ? 10.586 4.045 0.617 1.00 92.19 80 GLY A CA 1
ATOM 632 C C . GLY A 1 80 ? 9.451 3.069 0.279 1.00 92.19 80 GLY A C 1
ATOM 633 O O . GLY A 1 80 ? 9.717 2.081 -0.398 1.00 92.19 80 GLY A O 1
ATOM 634 N N . HIS A 1 81 ? 8.197 3.329 0.679 1.00 95.19 81 HIS A N 1
ATOM 635 C CA . HIS A 1 81 ? 7.092 2.389 0.453 1.00 95.19 81 HIS A CA 1
ATOM 636 C C . HIS A 1 81 ? 5.711 3.063 0.328 1.00 95.19 81 HIS A C 1
ATOM 638 O O . HIS A 1 81 ? 5.588 4.288 0.299 1.00 95.19 81 HIS A O 1
ATOM 644 N N . PHE A 1 82 ? 4.640 2.281 0.181 1.00 96.94 82 PHE A N 1
ATOM 645 C CA . PHE A 1 82 ? 3.268 2.795 0.251 1.00 96.94 82 PHE A CA 1
ATOM 646 C C . PHE A 1 82 ? 2.343 1.767 0.900 1.00 96.94 82 PHE A C 1
ATOM 648 O O . PHE A 1 82 ? 2.336 0.603 0.502 1.00 96.94 82 PHE A O 1
ATOM 655 N N . LEU A 1 83 ? 1.551 2.215 1.871 1.00 98.25 83 LEU A N 1
ATOM 656 C CA . LEU A 1 83 ? 0.667 1.377 2.678 1.00 98.25 83 LEU A CA 1
ATOM 657 C C . LEU A 1 83 ? -0.779 1.879 2.613 1.00 98.25 83 LEU A C 1
ATOM 659 O O . LEU A 1 83 ? -1.052 3.007 2.196 1.00 98.25 83 LEU A O 1
ATOM 663 N N . VAL A 1 84 ? -1.713 1.051 3.074 1.00 98.19 84 VAL A N 1
ATOM 664 C CA . VAL A 1 84 ? -3.096 1.461 3.347 1.00 98.19 84 VAL A CA 1
ATOM 665 C C . VAL A 1 84 ? -3.348 1.397 4.845 1.00 98.19 84 VAL A C 1
ATOM 667 O O . VAL A 1 84 ? -3.170 0.346 5.445 1.00 98.19 84 VAL A O 1
ATOM 670 N N . LYS A 1 85 ? -3.790 2.491 5.455 1.00 97.38 85 LYS A N 1
ATOM 671 C CA . LYS A 1 85 ? -4.213 2.542 6.855 1.00 97.38 85 LYS A CA 1
ATOM 672 C C . LYS A 1 85 ? -5.703 2.237 6.973 1.00 97.38 85 LYS A C 1
ATOM 674 O O . LYS A 1 85 ? -6.509 2.718 6.173 1.00 97.38 85 LYS A O 1
ATOM 679 N N . ILE A 1 86 ? -6.059 1.449 7.983 1.00 95.94 86 ILE A N 1
ATOM 680 C CA . ILE A 1 86 ? -7.445 1.215 8.395 1.00 95.94 86 ILE A CA 1
ATOM 681 C C . ILE A 1 86 ? -7.760 2.213 9.510 1.00 95.94 86 ILE A C 1
ATOM 683 O O . ILE A 1 86 ? -7.165 2.163 10.585 1.00 95.94 86 ILE A O 1
ATOM 687 N N . GLU A 1 87 ? -8.666 3.144 9.237 1.00 91.38 87 GLU A N 1
ATOM 688 C CA . GLU A 1 87 ? -9.059 4.189 10.179 1.00 91.38 87 GLU A CA 1
ATOM 689 C C . GLU A 1 87 ? -10.140 3.681 11.148 1.00 91.38 87 GLU A C 1
ATOM 691 O O . GLU A 1 87 ? -10.899 2.759 10.847 1.00 91.38 87 GLU A O 1
ATOM 696 N N . GLY A 1 88 ? -10.243 4.314 12.318 1.00 83.88 88 GLY A N 1
ATOM 697 C CA . GLY A 1 88 ? -11.296 4.019 13.298 1.00 83.88 88 GLY A CA 1
ATOM 698 C C . GLY A 1 88 ? -11.077 2.763 14.150 1.00 83.88 88 GLY A C 1
ATOM 699 O O . GLY A 1 88 ? -11.915 2.464 14.995 1.00 83.88 88 GLY A O 1
ATOM 700 N N . GLU A 1 89 ? -9.961 2.053 13.974 1.00 82.62 89 GLU A N 1
ATOM 701 C CA . GLU A 1 89 ? -9.519 1.004 14.900 1.00 82.62 89 GLU A CA 1
ATOM 702 C C . GLU A 1 89 ? -8.769 1.631 16.097 1.00 82.62 89 GLU A C 1
ATOM 704 O O . GLU A 1 89 ? -8.000 2.575 15.897 1.00 82.62 89 GLU A O 1
ATOM 709 N N . PRO A 1 90 ? -8.931 1.117 17.337 1.00 85.00 90 PRO A N 1
ATOM 710 C CA . PRO A 1 90 ? -8.211 1.628 18.512 1.00 85.00 90 PRO A CA 1
ATOM 711 C C . PRO A 1 90 ? -6.687 1.526 18.390 1.00 85.00 90 PRO A C 1
ATOM 713 O O . PRO A 1 90 ? -5.958 2.344 18.942 1.00 85.00 90 PRO A O 1
ATOM 716 N N . ILE A 1 91 ? -6.218 0.499 17.679 1.00 86.75 91 ILE A N 1
ATOM 717 C CA . ILE A 1 91 ? -4.807 0.274 17.380 1.00 86.75 91 ILE A CA 1
ATOM 718 C C . ILE A 1 91 ? -4.639 0.461 15.871 1.00 86.75 91 ILE A C 1
ATOM 720 O O . ILE A 1 91 ? -5.266 -0.291 15.116 1.00 86.75 91 ILE A O 1
ATOM 724 N N . PRO A 1 92 ? -3.801 1.413 15.416 1.00 87.88 92 PRO A N 1
ATOM 725 C CA . PRO A 1 92 ? -3.537 1.603 13.998 1.00 87.88 92 PRO A CA 1
ATOM 726 C C . PRO A 1 92 ? -3.083 0.300 13.334 1.00 87.88 92 PRO A C 1
ATOM 728 O O . PRO A 1 92 ? -2.147 -0.361 13.789 1.00 87.88 92 PRO A O 1
ATOM 731 N N . GLN A 1 93 ? -3.759 -0.068 12.247 1.00 94.81 93 GLN A N 1
ATOM 732 C CA . GLN A 1 93 ? -3.378 -1.196 11.403 1.00 94.81 93 GLN A CA 1
ATOM 733 C C . GLN A 1 93 ? -3.116 -0.703 9.986 1.00 94.81 93 GLN A C 1
ATOM 735 O O . GLN A 1 93 ? -3.869 0.116 9.449 1.00 94.81 93 GLN A O 1
ATOM 740 N N . PHE A 1 94 ? -2.078 -1.256 9.372 1.00 97.81 94 PHE A N 1
ATOM 741 C CA . PHE A 1 94 ? -1.693 -0.959 8.003 1.00 97.81 94 PHE A CA 1
ATOM 742 C C . PHE A 1 94 ? -1.729 -2.230 7.161 1.00 97.81 94 PHE A C 1
ATOM 744 O O . PHE A 1 94 ? -1.545 -3.335 7.670 1.00 97.81 94 PHE A O 1
ATOM 751 N N . VAL A 1 95 ? -1.977 -2.072 5.868 1.00 98.44 95 VAL A N 1
ATOM 752 C CA . VAL A 1 95 ? -1.996 -3.145 4.881 1.00 98.44 95 VAL A CA 1
ATOM 753 C C . VAL A 1 95 ? -0.933 -2.854 3.838 1.00 98.44 95 VAL A C 1
ATOM 755 O O . VAL A 1 95 ? -0.982 -1.838 3.139 1.00 98.44 95 VAL A O 1
ATOM 758 N N . ASP A 1 96 ? 0.012 -3.774 3.717 1.00 98.44 96 ASP A N 1
ATOM 759 C CA . ASP A 1 96 ? 1.042 -3.753 2.697 1.00 98.44 96 ASP A CA 1
ATOM 760 C C . ASP A 1 96 ? 0.565 -4.495 1.450 1.00 98.44 96 ASP A C 1
ATOM 762 O O . ASP A 1 96 ? 0.673 -5.717 1.325 1.00 98.44 96 ASP A O 1
ATOM 766 N N . CYS A 1 97 ? 0.010 -3.735 0.511 1.00 98.38 97 CYS A N 1
ATOM 767 C CA . CYS A 1 97 ? -0.558 -4.281 -0.717 1.00 98.38 97 CYS A CA 1
ATOM 768 C C . CYS A 1 97 ? 0.508 -4.832 -1.678 1.00 98.38 97 CYS A C 1
ATOM 770 O O . CYS A 1 97 ? 0.194 -5.670 -2.518 1.00 98.38 97 CYS A O 1
ATOM 772 N N . PHE A 1 98 ? 1.764 -4.395 -1.564 1.00 98.12 98 PHE A N 1
ATOM 773 C CA . PHE A 1 98 ? 2.853 -4.916 -2.392 1.00 98.12 98 PHE A CA 1
ATOM 774 C C . PHE A 1 98 ? 3.343 -6.275 -1.884 1.00 98.12 98 PHE A C 1
ATOM 776 O O . PHE A 1 98 ? 3.630 -7.177 -2.673 1.00 98.12 98 PHE A O 1
ATOM 783 N N . ASN A 1 99 ? 3.382 -6.442 -0.561 1.00 97.31 99 ASN A N 1
ATOM 784 C CA . ASN A 1 99 ? 3.795 -7.667 0.118 1.00 97.31 99 ASN A CA 1
ATOM 785 C C . ASN A 1 99 ? 2.605 -8.598 0.424 1.00 97.31 99 ASN A C 1
ATOM 787 O O . ASN A 1 99 ? 2.518 -9.192 1.495 1.00 97.31 99 ASN A O 1
ATOM 791 N N . GLY A 1 100 ? 1.679 -8.742 -0.531 1.00 97.00 100 GLY A N 1
ATOM 792 C CA . GLY A 1 100 ? 0.599 -9.735 -0.462 1.00 97.00 100 GLY A CA 1
ATOM 793 C C . GLY A 1 100 ? -0.553 -9.379 0.483 1.00 97.00 100 GLY A C 1
ATOM 794 O O . GLY A 1 100 ? -1.268 -10.267 0.946 1.00 97.00 100 GLY A O 1
ATOM 795 N N . GLY A 1 101 ? -0.739 -8.096 0.793 1.00 97.62 101 GLY A N 1
ATOM 796 C CA . GLY A 1 101 ? -1.774 -7.631 1.716 1.00 97.62 101 GLY A CA 1
ATOM 797 C C . GLY A 1 101 ? -1.464 -7.931 3.178 1.00 97.62 101 GLY A C 1
ATOM 798 O O . GLY A 1 101 ? -2.399 -8.106 3.966 1.00 97.62 101 GLY A O 1
ATOM 799 N N . ALA A 1 102 ? -0.176 -8.028 3.526 1.00 97.94 102 ALA A N 1
ATOM 800 C CA . ALA A 1 102 ? 0.279 -8.266 4.889 1.00 97.94 102 ALA A CA 1
ATOM 801 C C . ALA A 1 102 ? -0.211 -7.159 5.831 1.00 97.94 102 ALA A C 1
ATOM 803 O O . ALA A 1 102 ? -0.256 -5.987 5.462 1.00 97.94 102 ALA A O 1
ATOM 804 N N . PHE A 1 103 ? -0.588 -7.542 7.049 1.00 97.00 103 PHE A N 1
ATOM 805 C CA . PHE A 1 103 ? -1.015 -6.599 8.076 1.00 97.00 103 PHE A CA 1
ATOM 806 C C . PHE A 1 103 ? 0.177 -6.196 8.926 1.00 97.00 103 PHE A C 1
ATOM 808 O O . PHE A 1 103 ? 0.832 -7.059 9.505 1.00 97.00 103 PHE A O 1
ATOM 815 N N . LEU A 1 104 ? 0.401 -4.894 9.017 1.00 97.19 104 LEU A N 1
ATOM 816 C CA . LEU A 1 104 ? 1.487 -4.288 9.768 1.00 97.19 104 LEU A CA 1
ATOM 817 C C . LEU A 1 104 ? 0.923 -3.451 10.916 1.00 97.19 104 LEU A C 1
ATOM 819 O O . LEU A 1 104 ? -0.175 -2.885 10.835 1.00 97.19 104 LEU A O 1
ATOM 823 N N . ARG A 1 105 ? 1.695 -3.373 11.991 1.00 95.44 105 ARG A N 1
ATOM 824 C CA . ARG A 1 105 ? 1.555 -2.404 13.074 1.00 95.44 105 ARG A CA 1
ATOM 825 C C . ARG A 1 105 ? 2.583 -1.297 12.883 1.00 95.44 105 ARG A C 1
ATOM 827 O O . ARG A 1 105 ? 3.533 -1.429 12.121 1.00 95.44 105 ARG A O 1
ATOM 834 N N . GLU A 1 106 ? 2.413 -0.219 13.634 1.00 95.50 106 GLU A N 1
ATOM 835 C CA . GLU A 1 106 ? 3.356 0.903 13.652 1.00 95.50 106 GLU A CA 1
ATOM 836 C C . GLU A 1 106 ? 4.805 0.466 13.926 1.00 95.50 106 GLU A C 1
ATOM 838 O O . GLU A 1 106 ? 5.706 0.912 13.228 1.00 95.50 106 GLU A O 1
ATOM 843 N N . GLN A 1 107 ? 5.015 -0.489 14.838 1.00 96.25 107 GLN A N 1
ATOM 844 C CA . GLN A 1 107 ? 6.340 -1.050 15.139 1.00 96.25 107 GLN A CA 1
ATOM 845 C C . GLN A 1 107 ? 7.004 -1.713 13.923 1.00 96.25 107 GLN A C 1
ATOM 847 O O . GLN A 1 107 ? 8.213 -1.590 13.745 1.00 96.25 107 GLN A O 1
ATOM 852 N N . ASP A 1 108 ? 6.233 -2.394 13.069 1.00 97.12 108 ASP A N 1
ATOM 853 C CA . ASP A 1 108 ? 6.771 -3.015 11.853 1.00 97.12 108 ASP A CA 1
ATOM 854 C C . ASP A 1 108 ? 7.216 -1.933 10.850 1.00 97.12 108 ASP A C 1
ATOM 856 O O . ASP A 1 108 ? 8.253 -2.055 10.196 1.00 97.12 108 ASP A O 1
ATOM 860 N N . CYS A 1 109 ? 6.452 -0.839 10.757 1.00 96.94 109 CYS A N 1
ATOM 861 C CA . CYS A 1 109 ? 6.782 0.311 9.917 1.00 96.94 109 CYS A CA 1
ATOM 862 C C . CYS A 1 109 ? 8.012 1.074 10.435 1.00 96.94 109 CYS A C 1
ATOM 864 O O . CYS A 1 109 ? 8.889 1.434 9.653 1.00 96.94 109 CYS A O 1
ATOM 866 N N . GLU A 1 110 ? 8.099 1.298 11.747 1.00 96.88 110 GLU A N 1
ATOM 867 C CA . GLU A 1 110 ? 9.253 1.916 12.405 1.00 96.88 110 GLU A CA 1
ATOM 868 C C . GLU A 1 110 ? 10.531 1.107 12.151 1.00 96.88 110 GLU A C 1
ATOM 870 O O . GLU A 1 110 ? 11.556 1.664 11.751 1.00 96.88 110 GLU A O 1
ATOM 875 N N . GLN A 1 111 ? 10.463 -0.220 12.292 1.00 96.75 111 GLN A N 1
ATOM 876 C CA . GLN A 1 111 ? 11.582 -1.112 11.981 1.00 96.75 111 GLN A CA 1
ATOM 877 C C . GLN A 1 111 ? 12.001 -1.017 10.510 1.00 96.75 111 GLN A C 1
ATOM 879 O O . GLN A 1 111 ? 13.193 -0.966 10.218 1.00 96.75 111 GLN A O 1
ATOM 884 N N . PHE A 1 112 ? 11.048 -0.945 9.577 1.00 96.06 112 PHE A N 1
ATOM 885 C CA . PHE A 1 112 ? 11.350 -0.777 8.152 1.00 96.06 112 PHE A CA 1
ATOM 886 C C . PHE A 1 112 ? 12.088 0.544 7.861 1.00 96.06 112 PHE A C 1
ATOM 888 O O . PHE A 1 112 ? 13.067 0.567 7.108 1.00 96.06 112 PHE A O 1
ATOM 895 N N . ILE A 1 113 ? 11.633 1.645 8.464 1.00 96.75 113 ILE A N 1
ATOM 896 C CA . ILE A 1 113 ? 12.207 2.985 8.270 1.00 96.75 113 ILE A CA 1
ATOM 897 C C . ILE A 1 113 ? 13.620 3.055 8.861 1.00 96.75 113 ILE A C 1
ATOM 899 O O . ILE A 1 113 ? 14.561 3.447 8.168 1.00 96.75 113 ILE A O 1
ATOM 903 N N . THR A 1 114 ? 13.786 2.598 10.101 1.00 96.81 114 THR A N 1
ATOM 904 C CA . THR A 1 114 ? 15.081 2.612 10.801 1.00 96.81 114 THR A CA 1
ATOM 905 C C . THR A 1 114 ? 16.100 1.671 10.161 1.00 96.81 114 THR A C 1
ATOM 907 O O . THR A 1 114 ? 17.264 2.041 10.009 1.00 96.81 114 THR A O 1
ATOM 910 N N . ALA A 1 115 ? 15.675 0.503 9.664 1.00 95.75 115 ALA A N 1
ATOM 911 C CA . ALA A 1 115 ? 16.532 -0.394 8.883 1.00 95.75 115 ALA A CA 1
ATOM 912 C C . ALA A 1 115 ? 17.008 0.222 7.554 1.00 95.75 115 ALA A C 1
ATOM 914 O O . ALA A 1 115 ? 18.025 -0.204 7.009 1.00 95.75 115 ALA A O 1
ATOM 915 N N . SER A 1 116 ? 16.304 1.238 7.046 1.00 93.12 116 SER A N 1
ATOM 916 C CA . SER A 1 116 ? 16.692 1.994 5.849 1.00 93.12 116 SER A CA 1
ATOM 917 C C . SER A 1 116 ? 17.643 3.163 6.158 1.00 93.12 116 SER A C 1
ATOM 919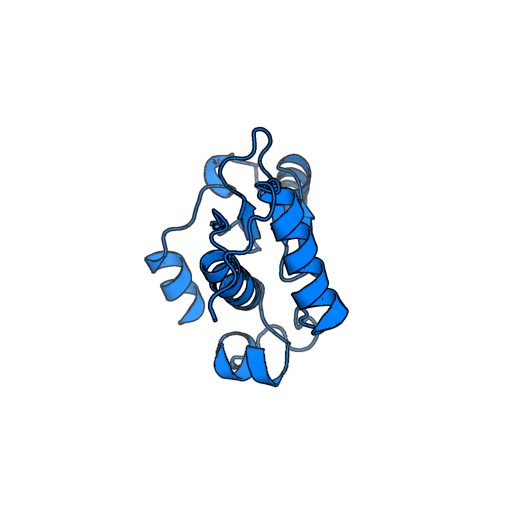 O O . SER A 1 116 ? 17.988 3.920 5.251 1.00 93.12 116 SER A O 1
ATOM 921 N N . GLY A 1 117 ? 18.068 3.327 7.418 1.00 95.06 117 GLY A N 1
ATOM 922 C CA . GLY A 1 117 ? 18.967 4.399 7.860 1.00 95.06 117 GLY A CA 1
ATOM 923 C C . GLY A 1 117 ? 18.289 5.758 8.062 1.00 95.06 117 GLY A C 1
ATOM 924 O O . GLY A 1 117 ? 18.982 6.770 8.126 1.00 95.06 117 GLY A O 1
ATOM 925 N N . LEU A 1 118 ? 16.955 5.793 8.131 1.00 95.31 118 LEU A N 1
ATOM 926 C CA . LEU A 1 118 ? 16.176 6.999 8.411 1.00 95.31 118 LEU A CA 1
ATOM 927 C C . LEU A 1 118 ? 15.681 6.986 9.860 1.00 95.31 118 LEU A C 1
ATOM 929 O O . LEU A 1 118 ? 15.221 5.954 10.348 1.00 95.31 118 LEU A O 1
ATOM 933 N N . ASP A 1 119 ? 15.707 8.140 10.521 1.00 95.75 119 ASP A N 1
ATOM 934 C CA . ASP A 1 119 ? 15.073 8.297 11.830 1.00 95.75 119 ASP A CA 1
ATOM 935 C C . ASP A 1 119 ? 13.552 8.210 11.693 1.00 95.75 119 ASP A C 1
ATOM 937 O O . ASP A 1 119 ? 12.969 8.769 10.763 1.00 95.75 119 ASP A O 1
ATOM 941 N N . TYR A 1 120 ? 12.894 7.514 12.618 1.00 95.81 120 TYR A N 1
ATOM 942 C CA . TYR A 1 120 ? 11.441 7.388 12.608 1.00 95.81 120 TYR A CA 1
ATOM 943 C C . TYR A 1 120 ? 10.751 8.693 13.033 1.00 95.81 120 TYR A C 1
ATOM 945 O O . TYR A 1 120 ? 11.130 9.324 14.018 1.00 95.81 120 TYR A O 1
ATOM 953 N N . SER A 1 121 ? 9.686 9.054 12.313 1.00 95.94 121 SER A N 1
ATOM 954 C CA . SER A 1 121 ? 8.723 10.082 12.709 1.00 95.94 121 SER A CA 1
ATOM 955 C C . SER A 1 121 ? 7.298 9.541 12.535 1.00 95.94 121 SER A C 1
ATOM 957 O O . SER A 1 121 ? 6.998 8.992 11.468 1.00 95.94 121 SER A O 1
ATOM 959 N N . PRO A 1 122 ? 6.388 9.737 13.512 1.00 93.69 122 PRO A N 1
ATOM 960 C CA . PRO A 1 122 ? 4.977 9.356 13.384 1.00 93.69 122 PRO A CA 1
ATOM 961 C C . PRO A 1 122 ? 4.275 9.969 12.164 1.00 93.69 122 PRO A C 1
ATOM 963 O O . PRO A 1 122 ? 3.352 9.373 11.605 1.00 93.69 122 PRO A O 1
ATOM 966 N N . GLU A 1 123 ? 4.747 11.129 11.699 1.00 95.00 123 GLU A N 1
ATOM 967 C CA . GLU A 1 123 ? 4.236 11.835 10.516 1.00 95.00 123 GLU A CA 1
ATOM 968 C C . GLU A 1 123 ? 4.340 10.984 9.239 1.00 95.00 123 GLU A C 1
ATOM 970 O O . GLU A 1 123 ? 3.537 11.119 8.315 1.00 95.00 123 GLU A O 1
ATOM 975 N N . PHE A 1 124 ? 5.294 10.048 9.188 1.00 95.31 124 PHE A N 1
ATOM 976 C CA . PHE A 1 124 ? 5.452 9.124 8.064 1.00 95.31 124 PHE A CA 1
ATOM 977 C C . PHE A 1 124 ? 4.286 8.149 7.902 1.00 95.31 124 PHE A C 1
ATOM 979 O O . PHE A 1 124 ? 4.122 7.575 6.821 1.00 95.31 124 PHE A O 1
ATOM 986 N N . LEU A 1 125 ? 3.474 7.972 8.947 1.00 95.62 125 LEU A N 1
ATOM 987 C CA . LEU A 1 125 ? 2.308 7.093 8.952 1.00 95.62 125 LEU A CA 1
ATOM 988 C C . LEU A 1 125 ? 0.976 7.850 8.877 1.00 95.62 125 LEU A C 1
ATOM 990 O O . LEU A 1 125 ? -0.102 7.255 9.011 1.00 95.62 125 LEU A O 1
ATOM 994 N N . GLU A 1 126 ? 1.025 9.158 8.626 1.00 94.44 126 GLU A N 1
ATOM 995 C CA . GLU A 1 126 ? -0.166 9.957 8.388 1.00 94.44 126 GLU A CA 1
ATOM 996 C C . GLU A 1 126 ? -0.780 9.709 7.006 1.00 94.44 126 GLU A C 1
ATOM 998 O O . GLU A 1 126 ? -0.128 9.331 6.025 1.00 94.44 126 GLU A O 1
ATOM 1003 N N . LYS A 1 127 ? -2.091 9.962 6.920 1.00 94.69 127 LYS A N 1
ATOM 1004 C CA . LYS A 1 127 ? -2.833 9.845 5.667 1.00 94.69 127 LYS A CA 1
ATOM 1005 C C . LYS A 1 127 ? -2.240 10.779 4.611 1.00 94.69 127 LYS A C 1
ATOM 1007 O O . LYS A 1 127 ? -2.103 11.987 4.802 1.00 94.69 127 LYS A O 1
ATOM 1012 N N . SER A 1 128 ? -1.958 10.229 3.442 1.00 94.25 128 SER A N 1
ATOM 1013 C CA . SER A 1 128 ? -1.514 11.002 2.292 1.00 94.25 128 SER A CA 1
ATOM 1014 C C . SER A 1 128 ? -2.702 11.659 1.587 1.00 94.25 128 SER A C 1
ATOM 1016 O O . SER A 1 128 ? -3.683 10.982 1.265 1.00 94.25 128 SER A O 1
ATOM 1018 N N . PRO A 1 129 ? -2.635 12.968 1.283 1.00 92.94 129 PRO A N 1
ATOM 1019 C CA . PRO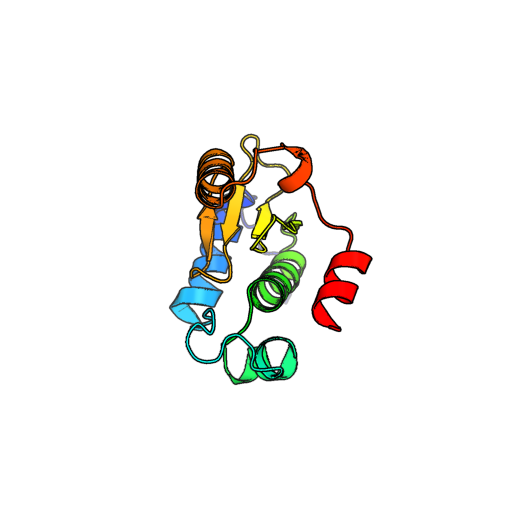 A 1 129 ? -3.663 13.628 0.490 1.00 92.94 129 PRO A CA 1
ATOM 1020 C C . PRO A 1 129 ? -3.804 12.982 -0.892 1.00 92.94 129 PRO A C 1
ATOM 1022 O O . PRO A 1 129 ? -2.803 12.741 -1.567 1.00 92.94 129 PRO A O 1
ATOM 1025 N N . THR A 1 130 ? -5.036 12.806 -1.377 1.00 89.62 130 THR A N 1
ATOM 1026 C CA . THR A 1 130 ? -5.317 12.212 -2.699 1.00 89.62 130 THR A CA 1
ATOM 1027 C C . THR A 1 130 ? -4.526 12.871 -3.829 1.00 89.62 130 THR A C 1
ATOM 1029 O O . THR A 1 130 ? -3.990 12.176 -4.686 1.00 89.62 130 THR A O 1
ATOM 1032 N N . ARG A 1 131 ? -4.370 14.204 -3.805 1.00 89.06 131 ARG A N 1
ATOM 1033 C CA . ARG A 1 131 ? -3.571 14.935 -4.807 1.00 89.06 131 ARG A CA 1
ATOM 1034 C C . ARG A 1 131 ? -2.115 14.460 -4.869 1.00 89.06 131 ARG A C 1
ATOM 1036 O O . ARG A 1 131 ? -1.544 14.395 -5.948 1.00 89.06 131 ARG A O 1
ATOM 1043 N N . LEU A 1 132 ? -1.526 14.123 -3.720 1.00 87.94 132 LEU A N 1
ATOM 1044 C CA . LEU A 1 132 ? -0.139 13.676 -3.622 1.00 87.94 132 LEU A CA 1
ATOM 1045 C C . LEU A 1 132 ? -0.004 12.231 -4.106 1.00 87.94 132 LEU A C 1
ATOM 1047 O O . LEU A 1 132 ? 0.959 11.907 -4.793 1.00 87.94 132 LEU A O 1
ATOM 1051 N N . ILE A 1 133 ? -0.992 11.387 -3.792 1.00 90.81 133 ILE A N 1
ATOM 1052 C CA . ILE A 1 133 ? -1.080 10.013 -4.301 1.00 90.81 133 ILE A CA 1
ATOM 1053 C C . ILE A 1 133 ? -1.122 10.041 -5.833 1.00 90.81 133 ILE A C 1
ATOM 1055 O O . ILE A 1 133 ? -0.283 9.420 -6.479 1.00 90.81 133 ILE A O 1
ATOM 1059 N N . LEU A 1 134 ? -2.028 10.834 -6.415 1.00 86.94 134 LEU A N 1
ATOM 1060 C CA . LEU A 1 134 ? -2.136 10.987 -7.868 1.00 86.94 134 LEU A CA 1
ATOM 1061 C C . LEU A 1 134 ? -0.845 11.542 -8.481 1.00 86.94 134 LEU A C 1
ATOM 1063 O O . LEU A 1 134 ? -0.346 10.984 -9.451 1.00 86.94 134 LEU A O 1
ATOM 1067 N N . ALA A 1 135 ? -0.250 12.577 -7.882 1.00 88.44 135 ALA A N 1
ATOM 1068 C CA . ALA A 1 135 ? 1.015 13.135 -8.357 1.00 88.44 135 ALA A CA 1
ATOM 1069 C C . ALA A 1 135 ? 2.173 12.121 -8.337 1.00 88.44 135 ALA A C 1
ATOM 1071 O O . ALA A 1 135 ? 3.077 12.230 -9.157 1.00 88.44 135 ALA A O 1
ATOM 1072 N N . ARG A 1 136 ? 2.167 11.140 -7.424 1.00 85.88 136 ARG A N 1
ATOM 1073 C CA . ARG A 1 136 ? 3.160 10.051 -7.386 1.00 85.88 136 ARG A CA 1
ATOM 1074 C C . ARG A 1 136 ? 2.904 8.971 -8.438 1.00 85.88 136 ARG A C 1
ATOM 1076 O O . ARG A 1 136 ? 3.858 8.321 -8.838 1.00 85.88 136 ARG A O 1
ATOM 1083 N N . MET A 1 137 ? 1.658 8.779 -8.869 1.00 84.44 137 MET A N 1
ATOM 1084 C CA . MET A 1 137 ? 1.302 7.817 -9.923 1.00 84.44 137 MET A CA 1
ATOM 1085 C C . MET A 1 137 ? 1.562 8.343 -11.343 1.00 84.44 137 MET A C 1
ATOM 1087 O O . MET A 1 137 ? 1.614 7.551 -12.274 1.00 84.44 137 MET A O 1
ATOM 1091 N N . LEU A 1 138 ? 1.688 9.663 -11.509 1.00 79.94 138 LEU A N 1
ATOM 1092 C CA . LEU A 1 138 ? 1.900 10.335 -12.801 1.00 79.94 138 LEU A CA 1
ATOM 1093 C C . LEU A 1 138 ? 3.383 10.568 -13.150 1.00 79.94 138 LEU A C 1
ATOM 1095 O O . LEU A 1 138 ? 3.662 11.278 -14.114 1.00 79.94 138 LEU A O 1
ATOM 1099 N N . ARG A 1 139 ? 4.312 10.056 -12.339 1.00 65.00 139 ARG A N 1
ATOM 1100 C CA . ARG A 1 139 ? 5.759 10.207 -12.547 1.00 65.00 139 ARG A CA 1
ATOM 1101 C C . ARG A 1 139 ? 6.333 9.080 -13.384 1.00 65.00 139 ARG A C 1
ATOM 1103 O O . ARG A 1 139 ? 5.808 7.953 -13.263 1.00 65.00 139 ARG A O 1
#

pLDDT: mean 91.49, std 12.83, range [39.28, 98.56]

Sequence (139 aa):
FRKKWHAESSAPGKIARLLSAFLFKDKGFSGNRIHYHDPDNSYLHRVIESRQGIPISLSAIYVFVGNRLNLPLSGVGMPGHFLVKIEGEPIPQFVDCFNGGAFLREQDCEQFITASGLDYSPEFLEKSPTRLILARMLR

Radius of gyration: 15.34 Å; chains: 1; bounding box: 55×30×36 Å

Secondary structure (DSSP, 8-state):
-----------HHHHHHHHHIIIIIIS--EE-SSSTT-GGGT-HHHHHHHSEE-HHHHHHHHHHHHHHTT--EEEE--TT--EEEETT-SS-EEEETTTTTEEE-HHHHHHHHHHTTPPP-GGGGSPPPHHHHHHHHT-